Protein AF-A0A0D8XYG5-F1 (afdb_monomer)

Sequence (143 aa):
MKLLIEAASSPAPVTKSLVICVFLFLCGEIKSILLGIHNYVVVRDASTALSLIINSISKKSLRLASWSRVEWPSARVVNLVAVDAEALAAAAPFAHYVWAAVLESHHAFIRLSLARDSAYTKLDKSGGADTSCVQMMTVRHEI

InterPro domains:
  IPR036640 ABC transporter type 1, transmembrane domain superfamily [G3DSA:1.20.1560.10] (1-109)

pLDDT: mean 71.96, std 11.17, range [44.09, 90.75]

Structure (mmCIF, N/CA/C/O backbone):
data_AF-A0A0D8XYG5-F1
#
_entry.id   AF-A0A0D8XYG5-F1
#
loop_
_atom_site.group_PDB
_atom_site.id
_atom_site.type_symbol
_atom_site.label_atom_id
_atom_site.label_alt_id
_atom_site.label_comp_id
_atom_site.label_asym_id
_atom_site.label_entity_id
_atom_site.label_seq_id
_atom_site.pdbx_PDB_ins_code
_atom_site.Cartn_x
_atom_site.Cartn_y
_atom_site.Cartn_z
_atom_site.occupancy
_atom_site.B_iso_or_equiv
_atom_site.auth_seq_id
_atom_site.auth_comp_id
_atom_site.auth_asym_id
_atom_site.auth_atom_id
_atom_site.pdbx_PDB_model_num
ATOM 1 N N . MET A 1 1 ? 12.614 1.179 -20.221 1.00 54.88 1 MET A N 1
ATOM 2 C CA . MET A 1 1 ? 12.439 2.015 -21.431 1.00 54.88 1 MET A CA 1
ATOM 3 C C . MET A 1 1 ? 13.737 2.280 -22.191 1.00 54.88 1 MET A C 1
ATOM 5 O O . MET A 1 1 ? 13.739 2.046 -23.387 1.00 54.88 1 MET A O 1
ATOM 9 N N . LYS A 1 2 ? 14.852 2.672 -21.545 1.00 57.53 2 LYS A N 1
ATOM 10 C CA . LYS A 1 2 ? 16.144 2.878 -22.245 1.00 57.53 2 LYS A CA 1
ATOM 11 C C . LYS A 1 2 ? 16.631 1.659 -23.056 1.00 57.53 2 LYS A C 1
ATOM 13 O O . LYS A 1 2 ? 17.112 1.830 -24.163 1.00 57.53 2 LYS A O 1
ATOM 18 N N . LEU A 1 3 ? 16.401 0.441 -22.556 1.00 59.44 3 LEU A N 1
ATOM 19 C CA . LEU A 1 3 ? 16.758 -0.809 -23.251 1.00 59.44 3 LEU A CA 1
ATOM 20 C C . LEU A 1 3 ? 15.977 -1.059 -24.556 1.00 59.44 3 LEU A C 1
ATOM 22 O O . LEU A 1 3 ? 16.499 -1.714 -25.448 1.00 59.44 3 LEU A O 1
ATOM 26 N N . LEU A 1 4 ? 14.748 -0.541 -24.683 1.00 58.38 4 LEU A N 1
ATOM 27 C CA . LEU A 1 4 ? 13.951 -0.679 -25.911 1.00 58.38 4 LEU A CA 1
ATOM 28 C C . LEU A 1 4 ? 14.403 0.301 -26.998 1.00 58.38 4 LEU A C 1
ATOM 30 O O . LEU A 1 4 ? 14.379 -0.043 -28.173 1.00 58.38 4 LEU A O 1
ATOM 34 N N . ILE A 1 5 ? 14.842 1.499 -26.604 1.00 68.94 5 ILE A N 1
ATOM 35 C CA . ILE A 1 5 ? 15.346 2.525 -27.528 1.00 68.94 5 ILE A CA 1
ATOM 36 C C . ILE A 1 5 ? 16.685 2.075 -28.132 1.00 68.94 5 ILE A C 1
ATOM 38 O O . ILE A 1 5 ? 16.875 2.169 -29.340 1.00 68.94 5 ILE A O 1
ATOM 42 N N . GLU A 1 6 ? 17.569 1.496 -27.316 1.00 64.75 6 GLU A N 1
ATOM 43 C CA . GLU A 1 6 ? 18.847 0.933 -27.776 1.00 64.75 6 GLU A CA 1
ATOM 44 C C . GLU A 1 6 ? 18.639 -0.268 -28.721 1.00 64.75 6 GLU A C 1
ATOM 46 O O . GLU A 1 6 ? 19.303 -0.390 -29.749 1.00 64.75 6 GLU A O 1
ATOM 51 N N . ALA A 1 7 ? 17.669 -1.136 -28.406 1.00 57.81 7 ALA A N 1
ATOM 52 C CA . ALA A 1 7 ? 17.337 -2.305 -29.220 1.00 57.81 7 ALA A CA 1
ATOM 53 C C . ALA A 1 7 ? 16.643 -1.951 -30.548 1.00 57.81 7 ALA A C 1
ATOM 55 O O . ALA A 1 7 ? 16.775 -2.706 -31.506 1.00 57.81 7 ALA A O 1
ATOM 56 N N . ALA A 1 8 ? 15.925 -0.824 -30.618 1.00 61.72 8 ALA A N 1
ATOM 57 C CA . ALA A 1 8 ? 15.299 -0.326 -31.846 1.00 61.72 8 ALA A CA 1
ATOM 58 C C . ALA A 1 8 ? 16.279 0.428 -32.769 1.00 61.72 8 ALA A C 1
ATOM 60 O O . ALA A 1 8 ? 16.025 0.537 -33.964 1.00 61.72 8 ALA A O 1
ATOM 61 N N . SER A 1 9 ? 17.389 0.942 -32.224 1.00 61.34 9 SER A N 1
ATOM 62 C CA . SER A 1 9 ? 18.415 1.707 -32.955 1.00 61.34 9 SER A CA 1
ATOM 63 C C . SER A 1 9 ? 19.475 0.820 -33.637 1.00 61.34 9 SER A C 1
ATOM 65 O O . SER A 1 9 ? 20.181 1.256 -34.544 1.00 61.34 9 SER A O 1
ATOM 67 N N . SER A 1 10 ? 19.594 -0.446 -33.224 1.00 56.31 10 SER A N 1
ATOM 68 C CA . SER A 1 10 ? 20.546 -1.418 -33.778 1.00 56.31 10 SER A CA 1
ATOM 69 C C . SER A 1 10 ? 19.835 -2.396 -34.729 1.00 56.31 10 SER A C 1
ATOM 71 O O . SER A 1 10 ? 18.724 -2.818 -34.406 1.00 56.31 10 SER A O 1
ATOM 73 N N . PRO A 1 11 ? 20.440 -2.832 -35.857 1.00 58.69 11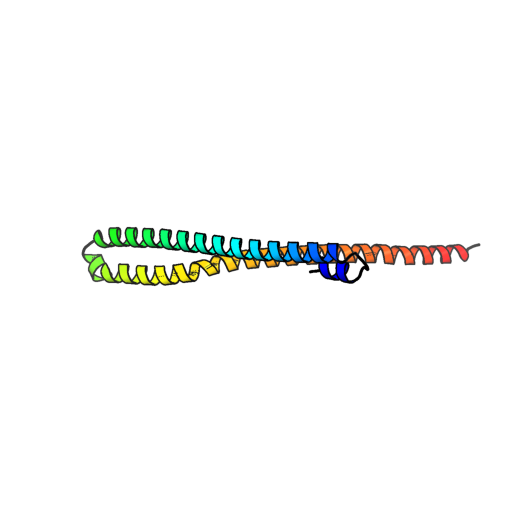 PRO A N 1
ATOM 74 C CA . PRO A 1 11 ? 19.900 -3.881 -36.730 1.00 58.69 11 PRO A CA 1
ATOM 75 C C . PRO A 1 11 ? 20.044 -5.265 -36.067 1.00 58.69 11 PRO A C 1
ATOM 77 O O . PRO A 1 11 ? 20.663 -6.187 -36.595 1.00 58.69 11 PRO A O 1
ATOM 80 N N . ALA A 1 12 ? 19.527 -5.403 -34.848 1.00 60.16 12 ALA A N 1
ATOM 81 C CA . ALA A 1 12 ? 19.496 -6.647 -34.107 1.00 60.16 12 ALA A CA 1
ATOM 82 C C . ALA A 1 12 ? 18.312 -7.505 -34.590 1.00 60.16 12 ALA A C 1
ATOM 84 O O . ALA A 1 12 ? 17.248 -6.970 -34.910 1.00 60.16 12 ALA A O 1
ATOM 85 N N . PRO A 1 13 ? 18.458 -8.842 -34.630 1.00 66.31 13 PRO A N 1
ATOM 86 C CA . PRO A 1 13 ? 17.402 -9.733 -35.096 1.00 66.31 13 PRO A CA 1
ATOM 87 C C . PRO A 1 13 ? 16.129 -9.534 -34.267 1.00 66.31 13 PRO A C 1
ATOM 89 O O . PRO A 1 13 ? 16.190 -9.484 -33.036 1.00 66.31 13 PRO A O 1
ATOM 92 N N . VAL A 1 14 ? 14.980 -9.455 -34.949 1.00 70.69 14 VAL A N 1
ATOM 93 C CA . VAL A 1 14 ? 13.630 -9.211 -34.392 1.00 70.69 14 VAL A CA 1
ATOM 94 C C . VAL A 1 14 ? 13.309 -10.047 -33.144 1.00 70.69 14 VAL A C 1
ATOM 96 O O . VAL A 1 14 ? 12.591 -9.594 -32.253 1.00 70.69 14 VAL A O 1
ATOM 99 N N . THR A 1 15 ? 13.927 -11.223 -33.018 1.00 73.94 15 THR A N 1
ATOM 100 C CA . THR A 1 15 ? 13.871 -12.113 -31.854 1.00 73.94 15 THR A CA 1
ATOM 101 C C . THR A 1 15 ? 14.312 -11.438 -30.551 1.00 73.94 15 THR A C 1
ATOM 103 O O . THR A 1 15 ? 13.690 -11.660 -29.518 1.00 73.94 15 THR A O 1
ATOM 106 N N . LYS A 1 16 ? 15.348 -10.586 -30.557 1.00 71.19 16 LYS A N 1
ATOM 107 C CA . LYS A 1 16 ? 15.830 -9.927 -29.328 1.00 71.19 16 LYS A CA 1
ATOM 108 C C . LYS A 1 16 ? 14.871 -8.848 -28.833 1.00 71.19 16 LYS A C 1
ATOM 110 O O . LYS A 1 16 ? 14.619 -8.774 -27.635 1.00 71.19 16 LYS A O 1
ATOM 115 N N . SER A 1 17 ? 14.301 -8.062 -29.744 1.00 71.62 17 SER A N 1
ATOM 116 C CA . SER A 1 17 ? 13.278 -7.064 -29.407 1.00 71.62 17 SER A CA 1
ATOM 117 C C . SER A 1 17 ? 12.007 -7.736 -28.871 1.00 71.62 17 SER A C 1
ATOM 119 O O . SER A 1 17 ? 11.484 -7.340 -27.830 1.00 71.62 17 SER A O 1
ATOM 121 N N . LEU A 1 18 ? 11.580 -8.837 -29.500 1.00 78.00 18 LEU A N 1
ATOM 122 C CA . LEU A 1 18 ? 10.419 -9.612 -29.062 1.00 78.00 18 LEU A CA 1
ATOM 123 C C . LEU A 1 18 ? 10.607 -10.195 -27.652 1.00 78.00 18 LEU A C 1
ATOM 125 O O . LEU A 1 18 ? 9.714 -10.068 -26.818 1.00 78.00 18 LEU A O 1
ATOM 129 N N . VAL A 1 19 ? 11.782 -10.755 -27.346 1.00 81.75 19 VAL A N 1
ATOM 130 C CA . VAL A 1 19 ? 12.100 -11.264 -25.999 1.00 81.75 19 VAL A CA 1
ATOM 131 C C . VAL A 1 19 ? 12.061 -10.147 -24.950 1.00 81.75 19 VAL A C 1
ATOM 133 O O . VAL A 1 19 ? 11.520 -10.347 -23.864 1.00 81.75 19 VAL A O 1
ATOM 136 N N . ILE A 1 20 ? 12.573 -8.954 -25.271 1.00 78.50 20 ILE A N 1
ATOM 137 C CA . ILE A 1 20 ? 12.540 -7.800 -24.359 1.00 78.50 20 ILE A CA 1
ATOM 138 C C . ILE A 1 20 ? 11.095 -7.334 -24.117 1.00 78.50 20 ILE A C 1
ATOM 140 O O . ILE A 1 20 ? 10.735 -7.052 -22.975 1.00 78.50 20 ILE A O 1
ATOM 144 N N . CYS A 1 21 ? 10.250 -7.289 -25.150 1.00 78.81 21 CYS A N 1
ATOM 145 C CA . CYS A 1 21 ? 8.834 -6.937 -25.010 1.00 78.81 21 CYS A CA 1
ATOM 146 C C . CYS A 1 21 ? 8.071 -7.937 -24.131 1.00 78.81 21 CYS A C 1
ATOM 148 O O . CYS A 1 21 ? 7.364 -7.522 -23.214 1.00 78.81 21 CYS A O 1
ATOM 150 N N . VAL A 1 22 ? 8.259 -9.241 -24.357 1.00 85.31 22 VAL A N 1
ATOM 151 C CA . VAL A 1 22 ? 7.634 -10.299 -23.542 1.00 85.31 22 VAL A CA 1
ATOM 152 C C . VAL A 1 22 ? 8.095 -10.211 -22.086 1.00 85.31 22 VAL A C 1
ATOM 154 O O . VAL A 1 22 ? 7.280 -10.305 -21.170 1.00 85.31 22 VAL A O 1
ATOM 157 N N . PHE A 1 23 ? 9.384 -9.957 -21.855 1.00 84.12 23 PHE A N 1
ATOM 158 C CA . PHE A 1 23 ? 9.926 -9.781 -20.510 1.00 84.12 23 PHE A CA 1
ATOM 159 C C . PHE A 1 23 ? 9.341 -8.554 -19.795 1.00 84.12 23 PHE A C 1
ATOM 161 O O . PHE A 1 23 ? 8.994 -8.626 -18.617 1.00 84.12 23 PHE A O 1
ATOM 168 N N . LEU A 1 24 ? 9.195 -7.426 -20.495 1.00 78.88 24 LEU A N 1
ATOM 169 C CA . LEU A 1 24 ? 8.601 -6.211 -19.932 1.00 7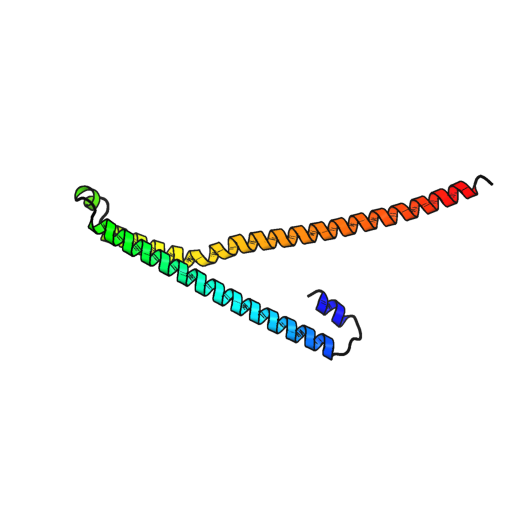8.88 24 LEU A CA 1
ATOM 170 C C . LEU A 1 24 ? 7.113 -6.378 -19.627 1.00 78.88 24 LEU A C 1
ATOM 172 O O . LEU A 1 24 ? 6.655 -5.879 -18.602 1.00 78.88 24 LEU A O 1
ATOM 176 N N . PHE A 1 25 ? 6.387 -7.097 -20.481 1.00 84.31 25 PHE A N 1
ATOM 177 C CA . PHE A 1 25 ? 4.988 -7.433 -20.251 1.00 84.31 25 PHE A CA 1
ATOM 178 C C . PHE A 1 25 ? 4.831 -8.290 -18.989 1.00 84.31 25 PHE A C 1
ATOM 180 O O . PHE A 1 25 ? 4.136 -7.890 -18.062 1.00 84.31 25 PHE A O 1
ATOM 187 N N . LEU A 1 26 ? 5.581 -9.393 -18.887 1.00 83.88 26 LEU A N 1
ATOM 188 C CA . LEU A 1 26 ? 5.584 -10.254 -17.698 1.00 83.88 26 LEU A CA 1
ATOM 189 C C . LEU A 1 26 ? 5.957 -9.487 -16.424 1.00 83.88 26 LEU A C 1
ATOM 191 O O . LEU A 1 26 ? 5.314 -9.644 -15.390 1.00 83.88 26 LEU A O 1
ATOM 195 N N . CYS A 1 27 ? 6.971 -8.626 -16.494 1.00 79.50 27 CYS A N 1
ATOM 196 C CA . CYS A 1 27 ? 7.379 -7.787 -15.369 1.00 79.50 27 CYS A CA 1
ATOM 197 C C . CYS A 1 27 ? 6.266 -6.808 -14.944 1.00 79.50 27 CYS A C 1
ATOM 199 O O . CYS A 1 27 ? 6.046 -6.598 -13.749 1.00 79.50 27 CYS A O 1
ATOM 201 N N . GLY A 1 28 ? 5.531 -6.243 -15.909 1.00 74.12 28 GLY A N 1
ATOM 202 C CA . GLY A 1 28 ? 4.372 -5.385 -15.661 1.00 74.12 28 GLY A CA 1
ATOM 203 C C . GLY A 1 28 ? 3.229 -6.121 -14.961 1.00 74.12 28 GLY A C 1
ATOM 204 O O . GLY A 1 28 ? 2.726 -5.640 -13.945 1.00 74.12 28 GLY A O 1
ATOM 205 N N . GLU A 1 29 ? 2.885 -7.314 -15.446 1.00 81.12 29 GLU A N 1
ATOM 206 C CA . GLU A 1 29 ? 1.843 -8.162 -14.856 1.00 81.12 29 GLU A CA 1
ATOM 207 C C . GLU A 1 29 ? 2.202 -8.591 -13.426 1.00 81.12 29 GLU A C 1
ATOM 209 O O . GLU A 1 29 ? 1.403 -8.424 -12.504 1.00 81.12 29 GLU A O 1
ATOM 214 N N . ILE A 1 30 ? 3.440 -9.050 -13.196 1.00 78.44 30 ILE A N 1
ATOM 215 C CA . ILE A 1 30 ? 3.921 -9.437 -11.858 1.00 78.44 30 ILE A CA 1
ATOM 216 C C . ILE A 1 30 ? 3.843 -8.254 -10.891 1.00 78.44 30 ILE A C 1
ATOM 218 O O . ILE A 1 30 ? 3.386 -8.409 -9.759 1.00 78.44 30 ILE A O 1
ATOM 222 N N . LYS A 1 31 ? 4.247 -7.055 -11.330 1.00 72.88 31 LYS A N 1
ATOM 223 C CA . LYS A 1 31 ? 4.143 -5.838 -10.517 1.00 72.88 31 LYS A CA 1
ATOM 224 C C . LYS A 1 31 ? 2.685 -5.511 -10.177 1.00 72.88 31 LYS A C 1
ATOM 226 O O . LYS A 1 31 ? 2.415 -5.126 -9.040 1.00 72.88 31 LYS A O 1
ATOM 231 N N . SER A 1 32 ? 1.772 -5.639 -11.140 1.00 76.62 32 SER A N 1
ATOM 232 C CA . SER A 1 32 ? 0.339 -5.382 -10.947 1.00 76.62 32 SER A CA 1
ATOM 233 C C . SER A 1 32 ? -0.265 -6.340 -9.917 1.00 76.62 32 SER A C 1
ATOM 235 O O . SER A 1 32 ? -0.875 -5.907 -8.938 1.00 76.62 32 SER A O 1
ATOM 237 N N . ILE A 1 33 ? 0.003 -7.639 -10.071 1.00 77.56 33 ILE A N 1
ATOM 238 C CA . ILE A 1 33 ? -0.480 -8.687 -9.166 1.00 77.56 33 ILE A CA 1
ATOM 239 C C . ILE A 1 33 ? 0.091 -8.496 -7.759 1.00 77.56 33 ILE A C 1
ATOM 241 O O . ILE A 1 33 ? -0.652 -8.545 -6.782 1.00 77.56 33 ILE A O 1
ATOM 245 N N . LEU A 1 34 ? 1.396 -8.234 -7.640 1.00 77.50 34 LEU A N 1
ATOM 246 C CA . LEU A 1 34 ? 2.047 -8.051 -6.344 1.00 77.50 34 LEU A CA 1
ATOM 247 C C . LEU A 1 34 ? 1.493 -6.830 -5.597 1.00 77.50 34 LEU A C 1
ATOM 249 O O . LEU A 1 34 ? 1.249 -6.904 -4.394 1.00 77.50 34 LEU A O 1
ATOM 253 N N . LEU A 1 35 ? 1.241 -5.728 -6.311 1.00 76.25 35 LEU A N 1
ATOM 254 C CA . LEU A 1 35 ? 0.617 -4.538 -5.736 1.00 76.25 35 LEU A CA 1
ATOM 255 C C . LEU A 1 35 ? -0.829 -4.815 -5.298 1.00 76.25 35 LEU A C 1
ATOM 257 O O . LEU A 1 35 ? -1.241 -4.364 -4.230 1.00 76.25 35 LEU A O 1
ATOM 261 N N . GLY A 1 36 ? -1.574 -5.593 -6.087 1.00 76.12 36 GLY A N 1
ATOM 262 C CA . GLY A 1 36 ? -2.924 -6.036 -5.745 1.00 76.12 36 GLY A CA 1
ATOM 263 C C . GLY A 1 36 ? -2.959 -6.890 -4.476 1.00 76.12 36 GLY A C 1
ATOM 264 O O . GLY A 1 36 ? -3.744 -6.607 -3.573 1.00 76.12 36 GLY A O 1
ATOM 265 N N . ILE A 1 37 ? -2.072 -7.885 -4.367 1.00 80.00 37 ILE A N 1
ATOM 266 C CA . ILE A 1 37 ? -1.954 -8.748 -3.180 1.00 80.00 37 ILE A CA 1
ATOM 267 C C . ILE A 1 37 ? -1.560 -7.924 -1.955 1.00 80.00 37 ILE A C 1
ATOM 269 O O . ILE A 1 37 ? -2.164 -8.077 -0.896 1.00 80.00 37 ILE A O 1
ATOM 273 N N . HIS A 1 38 ? -0.578 -7.032 -2.091 1.00 75.12 38 HIS A N 1
ATOM 274 C CA . HIS A 1 38 ? -0.133 -6.183 -0.989 1.00 75.12 38 HIS A CA 1
ATOM 275 C C . HIS A 1 38 ? -1.263 -5.287 -0.473 1.00 75.12 38 HIS A C 1
ATOM 277 O O . HIS A 1 38 ? -1.520 -5.250 0.728 1.00 75.12 38 HIS A O 1
ATOM 283 N N . ASN A 1 39 ? -1.996 -4.629 -1.375 1.00 73.12 39 ASN A N 1
ATOM 284 C CA . ASN A 1 39 ? -3.141 -3.803 -0.998 1.00 73.12 39 ASN A CA 1
ATOM 285 C C . ASN A 1 39 ? -4.247 -4.642 -0.336 1.00 73.12 39 ASN A C 1
ATOM 287 O O . ASN A 1 39 ? -4.802 -4.247 0.685 1.00 73.12 39 ASN A O 1
ATOM 291 N N . TYR A 1 40 ? -4.521 -5.836 -0.867 1.00 76.94 40 TYR A N 1
ATOM 292 C CA . TYR A 1 40 ? -5.506 -6.751 -0.295 1.00 76.94 40 TYR A CA 1
ATOM 293 C C . TYR A 1 40 ? -5.145 -7.184 1.133 1.00 76.94 40 TYR A C 1
ATOM 295 O O . TYR A 1 40 ? -5.987 -7.130 2.029 1.00 76.94 40 TYR A O 1
ATOM 303 N N . VAL A 1 41 ? -3.889 -7.573 1.371 1.00 79.62 41 VAL A N 1
ATOM 304 C CA . VAL A 1 41 ? -3.415 -7.990 2.699 1.00 79.62 41 VAL A CA 1
ATOM 305 C C . VAL A 1 41 ? -3.439 -6.820 3.681 1.00 79.62 41 VAL A C 1
ATOM 307 O O . VAL A 1 41 ? -3.945 -6.980 4.786 1.00 79.62 41 VAL A O 1
ATOM 310 N N . VAL A 1 42 ? -2.982 -5.634 3.275 1.00 77.88 42 VAL A N 1
ATOM 311 C CA . VAL A 1 42 ? -2.997 -4.433 4.127 1.00 77.88 42 VAL A CA 1
ATOM 312 C C . VAL A 1 42 ? -4.420 -4.045 4.527 1.00 77.88 42 VAL A C 1
ATOM 314 O O . VAL A 1 42 ? -4.675 -3.787 5.701 1.00 77.88 42 VAL A O 1
ATOM 317 N N . VAL A 1 43 ? -5.365 -4.044 3.584 1.00 76.00 43 VAL A N 1
ATOM 318 C CA . VAL A 1 43 ? -6.776 -3.733 3.868 1.00 76.00 43 VAL A CA 1
ATOM 319 C C . VAL A 1 43 ? -7.396 -4.788 4.790 1.00 76.00 43 VAL A C 1
ATOM 321 O O . VAL A 1 43 ? -8.128 -4.453 5.726 1.00 76.00 43 VAL A O 1
ATOM 324 N N . ARG A 1 44 ? -7.081 -6.070 4.580 1.00 78.00 44 ARG A N 1
ATOM 325 C CA . ARG A 1 44 ? -7.540 -7.166 5.444 1.00 78.00 44 ARG A CA 1
ATOM 326 C C . ARG A 1 44 ? -6.986 -7.045 6.867 1.00 78.00 44 ARG A C 1
ATOM 328 O O . ARG A 1 44 ? -7.722 -7.214 7.838 1.00 78.00 44 ARG A O 1
ATOM 335 N N . ASP A 1 45 ? -5.703 -6.745 7.008 1.00 79.88 45 ASP A N 1
ATOM 336 C CA . ASP A 1 45 ? -5.063 -6.637 8.316 1.00 79.88 45 ASP A CA 1
ATOM 337 C C . ASP A 1 45 ? -5.559 -5.382 9.059 1.00 79.88 45 ASP A C 1
ATOM 339 O O . ASP A 1 45 ? -5.880 -5.455 10.248 1.00 79.88 45 ASP A O 1
ATOM 343 N N . ALA A 1 46 ? -5.751 -4.264 8.348 1.00 75.25 46 ALA A N 1
ATOM 344 C CA . ALA A 1 46 ? -6.349 -3.043 8.887 1.00 75.25 46 ALA A CA 1
ATOM 345 C C . ALA A 1 46 ? -7.798 -3.259 9.358 1.00 75.25 46 ALA A C 1
ATOM 347 O O . ALA A 1 46 ? -8.144 -2.894 10.482 1.00 75.25 46 ALA A O 1
ATOM 348 N N . SER A 1 47 ? -8.640 -3.902 8.544 1.00 76.00 47 SER A N 1
ATOM 349 C CA . SER A 1 47 ? -10.036 -4.207 8.907 1.00 76.00 47 SER A CA 1
ATOM 350 C C . SER A 1 47 ? -10.142 -5.179 10.088 1.00 76.00 47 SER A C 1
ATOM 352 O O . SER A 1 47 ? -11.002 -5.013 10.959 1.00 76.00 47 SER A O 1
ATOM 354 N N . THR A 1 48 ? -9.228 -6.147 10.183 1.00 82.06 48 THR A N 1
ATOM 355 C CA . THR A 1 48 ? -9.150 -7.063 11.331 1.00 82.06 48 THR A CA 1
ATOM 356 C C . THR A 1 48 ? -8.744 -6.319 12.605 1.00 82.06 48 THR A C 1
ATOM 358 O O . THR A 1 48 ? -9.398 -6.469 13.639 1.00 82.06 48 THR A O 1
ATOM 361 N N . ALA A 1 49 ? -7.715 -5.468 12.543 1.00 78.31 49 ALA A N 1
ATOM 362 C CA . ALA A 1 49 ? -7.276 -4.658 13.679 1.00 78.31 49 ALA A CA 1
ATOM 363 C C . ALA A 1 49 ? -8.381 -3.704 14.169 1.00 78.31 49 ALA A C 1
ATOM 365 O O . ALA A 1 49 ? -8.647 -3.621 15.369 1.00 78.31 49 ALA A O 1
ATOM 366 N N . LEU A 1 50 ? -9.086 -3.050 13.244 1.00 78.12 50 LEU A N 1
ATOM 367 C CA . LEU A 1 50 ? -10.238 -2.197 13.539 1.00 78.12 50 LEU A CA 1
ATOM 368 C C . LEU A 1 50 ? -11.370 -2.958 14.230 1.00 78.12 50 LEU A C 1
ATOM 370 O O . LEU A 1 50 ? -11.890 -2.507 15.250 1.00 78.12 50 LEU A O 1
ATOM 374 N N . SER A 1 51 ? -11.700 -4.151 13.736 1.00 79.81 51 SER A N 1
ATOM 375 C CA . SER A 1 51 ? -12.721 -5.017 14.339 1.00 79.81 51 SER A CA 1
ATOM 376 C C . SER A 1 51 ? -12.369 -5.410 15.779 1.00 79.81 51 SER A C 1
ATOM 378 O O . SER A 1 51 ? -13.235 -5.433 16.659 1.00 79.81 51 SER A O 1
ATOM 380 N N . LEU A 1 52 ? -11.086 -5.668 16.058 1.00 85.00 52 LEU A N 1
ATOM 381 C CA . LEU A 1 52 ? -10.603 -5.947 17.414 1.00 85.00 52 LEU A CA 1
ATOM 382 C C . LEU A 1 52 ? -10.717 -4.724 18.334 1.00 85.00 52 LEU A C 1
ATOM 384 O O . LEU A 1 52 ? -11.130 -4.868 19.489 1.00 85.00 52 LEU A O 1
ATOM 388 N N . ILE A 1 53 ? -10.402 -3.528 17.828 1.00 82.62 53 ILE A N 1
ATOM 389 C CA . ILE A 1 53 ? -10.547 -2.266 18.564 1.00 82.62 53 ILE A CA 1
ATOM 390 C C . ILE A 1 53 ? -12.024 -2.007 18.894 1.00 82.62 53 ILE A C 1
ATOM 392 O O . ILE A 1 53 ? -12.341 -1.770 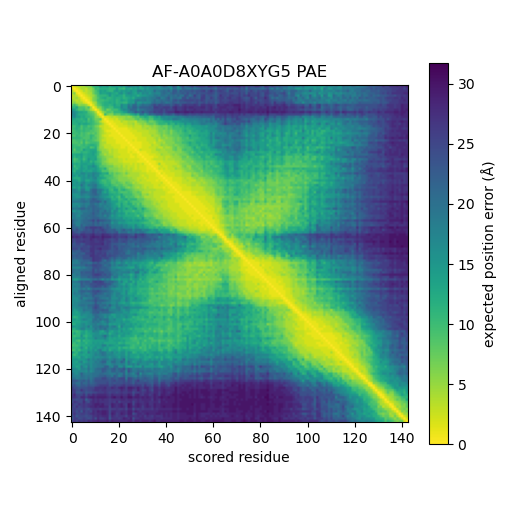20.060 1.00 82.62 53 ILE A O 1
ATOM 396 N N . ILE A 1 54 ? -12.937 -2.155 17.924 1.00 80.75 54 ILE A N 1
ATOM 397 C CA . ILE A 1 54 ? -14.392 -2.026 18.131 1.00 80.75 54 ILE A CA 1
ATOM 398 C C . ILE A 1 54 ? -14.875 -2.977 19.229 1.00 80.75 54 ILE A C 1
ATOM 400 O O . ILE A 1 54 ? -15.575 -2.562 20.157 1.00 80.75 54 ILE A O 1
ATOM 404 N N . ASN A 1 55 ? -14.488 -4.253 19.158 1.00 82.50 55 ASN A N 1
ATOM 405 C CA . ASN A 1 55 ? -14.891 -5.264 20.136 1.00 82.50 55 ASN A CA 1
ATOM 406 C C . ASN A 1 55 ? -14.348 -4.948 21.542 1.00 82.50 55 ASN A C 1
ATOM 408 O O . ASN A 1 55 ? -15.056 -5.080 22.542 1.00 82.50 55 ASN A O 1
ATOM 412 N N . SER A 1 56 ? -13.099 -4.486 21.629 1.00 84.56 56 SER A N 1
ATOM 413 C CA . SER A 1 56 ? -12.470 -4.074 22.888 1.00 84.56 56 SER A CA 1
ATOM 414 C C . SER A 1 56 ? -13.167 -2.859 23.511 1.00 84.56 56 SER A C 1
ATOM 416 O O . SER A 1 56 ? -13.492 -2.872 24.703 1.00 84.56 56 SER A O 1
ATOM 418 N N . ILE A 1 57 ? -13.467 -1.835 22.704 1.00 80.94 57 ILE A N 1
ATOM 419 C CA . ILE A 1 57 ? -14.166 -0.625 23.150 1.00 80.94 57 ILE A CA 1
ATOM 420 C C . ILE A 1 57 ? -15.593 -0.960 23.581 1.00 80.94 57 ILE A C 1
ATOM 422 O O . ILE A 1 57 ? -15.998 -0.537 24.659 1.00 80.94 57 ILE A O 1
ATOM 426 N N . SER A 1 58 ? -16.316 -1.786 22.823 1.00 75.31 58 SER A N 1
ATOM 427 C CA . SER A 1 58 ? -17.679 -2.222 23.167 1.00 75.31 58 SER A CA 1
ATOM 428 C C . SER A 1 58 ? -17.721 -2.969 24.507 1.00 75.31 58 SER A C 1
ATOM 430 O O . SER A 1 58 ? -18.572 -2.719 25.361 1.00 75.31 58 SER A O 1
ATOM 432 N N . LYS A 1 59 ? -16.749 -3.857 24.756 1.00 81.06 59 LYS A N 1
ATOM 433 C CA . LYS A 1 59 ? -16.626 -4.559 26.045 1.00 81.06 59 LYS A CA 1
ATOM 434 C C . LYS A 1 59 ? -16.299 -3.607 27.198 1.00 81.06 59 LYS A C 1
ATOM 436 O O . LYS A 1 59 ? -16.800 -3.792 28.309 1.00 81.06 59 LYS A O 1
ATOM 441 N N . LYS A 1 60 ? -15.467 -2.587 26.959 1.00 80.81 60 LYS A N 1
ATOM 442 C CA . LYS A 1 60 ? -15.146 -1.550 27.954 1.00 80.81 60 LYS A CA 1
ATOM 443 C C . LYS A 1 60 ? -16.327 -0.610 28.210 1.00 80.81 60 LYS A C 1
ATOM 445 O O . LYS A 1 60 ? -16.580 -0.293 29.369 1.00 80.81 60 LYS A O 1
ATOM 450 N N . SER A 1 61 ? -17.079 -0.224 27.180 1.00 72.56 61 SER A N 1
ATOM 451 C CA . SER A 1 61 ? -18.233 0.681 27.269 1.00 72.56 61 SER A CA 1
ATOM 452 C C . SER A 1 61 ? -19.381 0.089 28.089 1.00 72.56 61 SER A C 1
ATOM 454 O O . SER A 1 61 ? -20.065 0.810 28.816 1.00 72.56 61 SER A O 1
ATOM 456 N N . LEU A 1 62 ? -19.545 -1.236 28.056 1.00 69.19 62 LEU A N 1
ATOM 457 C CA . LEU A 1 62 ? -20.474 -1.966 28.921 1.00 69.19 62 LEU A CA 1
ATOM 458 C C . LEU A 1 62 ? -20.090 -1.895 30.409 1.00 69.19 62 LEU A C 1
ATOM 460 O O . LEU A 1 62 ? -20.980 -1.804 31.257 1.00 69.19 62 LEU A O 1
ATOM 464 N N . ARG A 1 63 ? -18.788 -1.868 30.726 1.00 75.06 63 ARG A N 1
ATOM 465 C CA . ARG A 1 63 ? -18.238 -1.859 32.098 1.00 75.06 63 ARG A CA 1
ATOM 466 C C . ARG A 1 63 ? -18.068 -0.462 32.715 1.00 75.06 63 ARG A C 1
ATOM 468 O O . ARG A 1 63 ? -17.605 -0.367 33.848 1.00 75.06 63 ARG A O 1
ATOM 475 N N . LEU A 1 64 ? -18.417 0.610 32.005 1.00 68.75 64 LEU A N 1
ATOM 476 C CA . LEU A 1 64 ? -18.247 1.985 32.488 1.00 68.75 64 LEU A CA 1
ATOM 477 C C . LEU A 1 64 ? -19.267 2.368 33.577 1.00 68.75 64 LEU A C 1
ATOM 479 O O . LEU A 1 64 ? -20.436 1.969 33.537 1.00 68.75 64 LEU A O 1
ATOM 483 N N . ALA A 1 65 ? -18.799 3.146 34.558 1.00 58.75 65 ALA A N 1
ATOM 484 C CA . ALA A 1 65 ? -19.571 3.594 35.715 1.00 58.75 65 ALA A CA 1
ATOM 485 C C . ALA A 1 65 ? -20.785 4.452 35.310 1.00 58.75 65 ALA A C 1
ATOM 487 O O . ALA A 1 65 ? -20.731 5.197 34.331 1.00 58.75 65 ALA A O 1
ATOM 488 N N . SER A 1 66 ? -21.868 4.361 36.093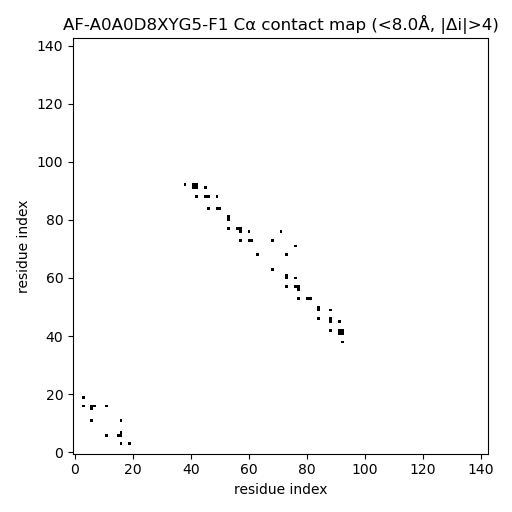 1.00 64.69 66 SER A N 1
ATOM 489 C CA . SER A 1 66 ? -23.164 5.033 35.868 1.00 64.69 66 SER A CA 1
ATOM 490 C C . SER A 1 66 ? -23.034 6.513 35.469 1.00 64.69 66 SER A C 1
ATOM 492 O O . SER A 1 66 ? -23.677 6.954 34.521 1.00 64.69 66 SER A O 1
ATOM 494 N N . TRP A 1 67 ? -22.122 7.248 36.112 1.00 65.38 67 TRP A N 1
ATOM 495 C CA . TRP A 1 67 ? -21.929 8.684 35.893 1.00 65.38 67 TRP A CA 1
ATOM 496 C C . TRP A 1 67 ? -21.352 9.026 34.507 1.00 65.38 67 TRP A C 1
ATOM 498 O O . TRP A 1 67 ? -21.826 9.940 33.845 1.00 65.38 67 TRP A O 1
ATOM 508 N N . SER A 1 68 ? -20.411 8.223 33.998 1.00 62.88 68 SER A N 1
ATOM 509 C CA . SER A 1 68 ? -19.841 8.397 32.650 1.00 62.88 68 SER A CA 1
ATOM 510 C C . SER A 1 68 ? -20.823 8.014 31.532 1.00 62.88 68 SER A C 1
ATOM 512 O O . SER A 1 68 ? -20.710 8.509 30.410 1.00 62.88 68 SER A O 1
ATOM 514 N N . ARG A 1 69 ? -21.799 7.148 31.826 1.00 66.31 69 ARG A N 1
ATOM 515 C CA . ARG A 1 69 ? -22.802 6.672 30.861 1.00 66.31 69 ARG A CA 1
ATOM 516 C C . ARG A 1 69 ? -23.821 7.753 30.483 1.00 66.31 69 ARG A C 1
ATOM 518 O O . ARG A 1 69 ? -24.431 7.651 29.421 1.00 66.31 69 ARG A O 1
ATOM 525 N N . VAL A 1 70 ? -23.989 8.763 31.341 1.00 70.25 70 VAL A N 1
ATOM 526 C CA . VAL A 1 70 ? -24.854 9.929 31.100 1.00 70.25 70 VAL A CA 1
ATOM 527 C C . VAL A 1 70 ? -24.248 10.842 30.031 1.00 70.25 70 VAL A C 1
ATOM 529 O O . VAL A 1 70 ? -24.970 11.343 29.175 1.00 70.25 70 VAL A O 1
ATOM 532 N N . GLU A 1 71 ? -22.923 11.004 30.035 1.00 73.88 71 GLU A N 1
ATOM 533 C CA . GLU A 1 71 ? -22.206 11.849 29.074 1.00 73.88 71 GLU A CA 1
ATOM 534 C C . GLU A 1 71 ? -21.894 11.107 27.760 1.00 73.88 71 GLU A C 1
ATOM 536 O O . GLU A 1 71 ? -22.049 11.666 26.671 1.00 73.88 71 GLU A O 1
ATOM 541 N N . TRP A 1 72 ? -21.552 9.813 27.842 1.00 70.50 72 TRP A N 1
ATOM 542 C CA . TRP A 1 72 ? -21.230 8.968 26.686 1.00 70.50 72 TRP A CA 1
ATOM 543 C C . TRP A 1 72 ? -22.035 7.658 26.682 1.00 70.50 72 TRP A C 1
ATOM 545 O O . TRP A 1 72 ? -21.604 6.644 27.245 1.00 70.50 72 TRP A O 1
ATOM 555 N N . PRO A 1 73 ? -23.200 7.629 26.007 1.00 77.50 73 PRO A N 1
ATOM 556 C CA . PRO A 1 73 ? -23.971 6.404 25.831 1.00 77.50 73 PRO A CA 1
ATOM 557 C C . PRO A 1 73 ? -23.167 5.357 25.048 1.00 77.50 73 PRO A C 1
ATOM 559 O O . PRO A 1 73 ? -22.620 5.660 23.988 1.00 77.50 73 PRO A O 1
ATOM 562 N N . SER A 1 74 ? -23.160 4.100 25.512 1.00 73.44 74 SER A N 1
ATOM 563 C CA . SER A 1 74 ? -22.465 2.982 24.838 1.00 73.44 74 SER A CA 1
ATOM 564 C C . SER A 1 74 ? -22.800 2.886 23.345 1.00 73.44 74 SER A C 1
ATOM 566 O O . SER A 1 74 ? -21.906 2.708 22.527 1.00 73.44 74 SER A O 1
ATOM 568 N N . ALA A 1 75 ? -24.073 3.069 22.977 1.00 77.69 75 ALA A N 1
ATOM 569 C CA . ALA A 1 75 ? -24.514 3.025 21.583 1.00 77.69 75 ALA A CA 1
ATOM 570 C C . ALA A 1 75 ? -23.898 4.145 20.724 1.00 77.69 75 ALA A C 1
ATOM 572 O O . ALA A 1 75 ? -23.539 3.910 19.575 1.00 77.69 75 ALA A O 1
ATOM 573 N N . ARG A 1 76 ? -23.718 5.348 21.291 1.00 81.75 76 ARG A N 1
ATOM 574 C CA . ARG A 1 76 ? -23.068 6.472 20.603 1.00 81.75 76 ARG A CA 1
ATOM 575 C C . ARG A 1 76 ? -21.590 6.180 20.361 1.00 81.75 76 ARG A C 1
ATOM 577 O O . ARG A 1 76 ? -21.117 6.417 19.259 1.00 81.75 76 ARG A O 1
ATOM 584 N N . VAL A 1 77 ? -20.887 5.643 21.360 1.00 82.12 77 VAL A N 1
ATOM 585 C CA . VAL A 1 77 ? -19.464 5.281 21.243 1.00 82.12 77 VAL A CA 1
ATOM 586 C C . VAL A 1 77 ? -19.273 4.203 20.180 1.00 82.12 77 VAL A C 1
ATOM 588 O O . VAL A 1 77 ? -18.434 4.359 19.305 1.00 82.12 77 VAL A O 1
ATOM 591 N N . VAL A 1 78 ? -20.083 3.143 20.206 1.00 79.38 78 VAL A N 1
ATOM 592 C CA . VAL A 1 78 ? -20.001 2.069 19.204 1.00 79.38 78 VAL A CA 1
ATOM 593 C C . VAL A 1 78 ? -20.284 2.592 17.795 1.00 79.38 78 VAL A C 1
ATOM 595 O O . VAL A 1 78 ? -19.554 2.240 16.875 1.00 79.38 78 VAL A O 1
ATOM 598 N N . ASN A 1 79 ? -21.279 3.469 17.624 1.00 85.06 79 ASN A N 1
ATOM 599 C CA . ASN A 1 79 ? -21.563 4.089 16.328 1.00 85.06 79 ASN A CA 1
ATOM 600 C C . ASN A 1 79 ? -20.389 4.941 15.823 1.00 85.06 79 ASN A C 1
ATOM 602 O O . ASN A 1 79 ? -20.037 4.875 14.651 1.00 85.06 79 ASN A O 1
ATOM 606 N N . LEU A 1 80 ? -19.766 5.715 16.714 1.00 82.31 80 LEU A N 1
ATOM 607 C CA . LEU A 1 80 ? -18.634 6.574 16.366 1.00 82.31 80 LEU A CA 1
ATOM 608 C C . LEU A 1 80 ? -17.418 5.739 15.946 1.00 82.31 80 LEU A C 1
ATOM 610 O O . LEU A 1 80 ? -16.826 6.005 14.911 1.00 82.31 80 LEU A O 1
ATOM 614 N N . VAL A 1 81 ? -17.121 4.660 16.677 1.00 80.25 81 VAL A N 1
ATOM 615 C CA . VAL A 1 81 ? -16.026 3.742 16.323 1.00 80.25 81 VAL A CA 1
ATOM 616 C C . VAL A 1 81 ? -16.336 2.963 15.040 1.00 80.25 81 VAL A C 1
ATOM 618 O O . VAL A 1 81 ? -15.419 2.671 14.282 1.00 80.25 81 VAL A O 1
ATOM 621 N N . ALA A 1 82 ? -17.600 2.629 14.765 1.00 80.75 82 ALA A N 1
ATOM 622 C CA . ALA A 1 82 ? -17.983 1.976 13.512 1.00 80.75 82 ALA A CA 1
ATOM 623 C C . ALA A 1 82 ? -17.733 2.886 12.297 1.00 80.75 82 ALA A C 1
ATOM 625 O O . ALA A 1 82 ? -17.112 2.449 11.330 1.00 80.75 82 ALA A O 1
ATOM 626 N N . VAL A 1 83 ? -18.144 4.156 12.380 1.00 84.81 83 VAL A N 1
ATOM 627 C CA . VAL A 1 83 ? -17.884 5.165 11.338 1.00 84.81 83 VAL A CA 1
ATOM 628 C C . VAL A 1 83 ? -16.385 5.450 11.202 1.00 84.81 83 VAL A C 1
ATOM 630 O O . VAL A 1 83 ? -15.868 5.489 10.087 1.00 84.81 83 VAL A O 1
ATOM 633 N N . ASP A 1 84 ? -15.662 5.580 12.317 1.00 83.31 84 ASP A N 1
ATOM 634 C CA . ASP A 1 84 ? -14.210 5.788 12.302 1.00 83.31 84 ASP A CA 1
ATOM 635 C C . ASP A 1 84 ? -13.467 4.583 11.719 1.00 83.31 84 ASP A C 1
ATOM 637 O O . ASP A 1 84 ? -12.473 4.748 11.016 1.00 83.31 84 ASP A O 1
ATOM 641 N N . ALA A 1 85 ? -13.938 3.361 11.971 1.00 78.31 85 ALA A N 1
ATOM 642 C CA . ALA A 1 85 ? -13.360 2.161 11.386 1.00 78.31 85 ALA A CA 1
ATOM 643 C C . ALA A 1 85 ? -13.574 2.109 9.872 1.00 78.31 85 ALA A C 1
ATOM 645 O O . ALA A 1 85 ? -12.652 1.765 9.138 1.00 78.31 85 ALA A O 1
ATOM 646 N N . GLU A 1 86 ? -14.755 2.484 9.389 1.00 79.75 86 GLU A N 1
ATOM 647 C CA . GLU A 1 86 ? -15.021 2.576 7.955 1.00 79.75 86 GLU A CA 1
ATOM 648 C C . GLU A 1 86 ? -14.119 3.628 7.290 1.00 79.75 86 GLU A C 1
ATOM 650 O O . GLU A 1 86 ? -13.447 3.343 6.295 1.00 79.75 86 GLU A O 1
ATOM 655 N N . ALA A 1 87 ? -14.004 4.809 7.903 1.00 80.12 87 ALA A N 1
ATOM 656 C CA . ALA A 1 87 ? -13.124 5.873 7.433 1.00 80.12 87 ALA A CA 1
ATOM 657 C C . ALA A 1 87 ? -11.639 5.467 7.468 1.00 80.12 87 ALA A C 1
ATOM 659 O O . ALA A 1 87 ? -10.898 5.747 6.525 1.00 80.12 87 ALA A O 1
ATOM 660 N N . LEU A 1 88 ? -11.187 4.770 8.515 1.00 72.25 88 LEU A N 1
ATOM 661 C CA . LEU A 1 88 ? -9.798 4.326 8.645 1.00 72.25 88 LEU A CA 1
ATOM 662 C C . LEU A 1 88 ? -9.469 3.172 7.689 1.00 72.25 88 LEU A C 1
ATOM 664 O O . LEU A 1 88 ? -8.368 3.130 7.144 1.00 72.25 88 LEU A O 1
ATOM 668 N N . ALA A 1 89 ? -10.413 2.264 7.432 1.00 73.06 89 ALA A N 1
ATOM 669 C CA . ALA A 1 89 ? -10.261 1.224 6.418 1.00 73.06 89 ALA A CA 1
ATOM 670 C C . ALA A 1 89 ? -10.145 1.832 5.012 1.00 73.06 89 ALA A C 1
ATOM 672 O O . ALA A 1 89 ? -9.304 1.394 4.226 1.00 73.06 89 ALA A O 1
ATOM 673 N N . ALA A 1 90 ? -10.916 2.886 4.722 1.00 74.38 90 ALA A N 1
ATOM 674 C CA . ALA A 1 90 ? -10.776 3.670 3.497 1.00 74.38 90 ALA A CA 1
ATOM 675 C C . ALA A 1 90 ? -9.464 4.477 3.454 1.00 74.38 90 ALA A C 1
ATOM 677 O O . ALA A 1 90 ? -8.930 4.718 2.372 1.00 74.38 90 ALA A O 1
ATOM 678 N N . ALA A 1 91 ? -8.919 4.868 4.613 1.00 70.69 91 ALA A N 1
ATOM 679 C CA . ALA A 1 91 ? -7.670 5.619 4.721 1.00 70.69 91 ALA A CA 1
ATOM 680 C C . ALA A 1 91 ? -6.399 4.742 4.636 1.00 70.69 91 ALA A C 1
ATOM 682 O O . ALA A 1 91 ? -5.335 5.213 4.225 1.00 70.69 91 ALA A O 1
ATOM 683 N N . ALA A 1 92 ? -6.496 3.463 5.007 1.00 69.25 92 ALA A N 1
ATOM 684 C CA . ALA A 1 92 ? -5.381 2.516 5.073 1.00 69.25 92 ALA A CA 1
ATOM 685 C C . ALA A 1 92 ? -4.546 2.390 3.777 1.00 69.25 92 ALA A C 1
ATOM 687 O O . ALA A 1 92 ? -3.316 2.328 3.880 1.00 69.25 92 ALA A O 1
ATOM 688 N N . PRO A 1 93 ? -5.130 2.422 2.560 1.00 67.88 93 PRO A N 1
ATOM 689 C CA . PRO A 1 93 ? -4.356 2.380 1.322 1.00 67.88 93 PRO A CA 1
ATOM 690 C C . PRO A 1 93 ? -3.423 3.590 1.170 1.00 67.88 93 PRO A C 1
ATOM 692 O O . PRO A 1 93 ? -2.314 3.449 0.653 1.00 67.88 93 PRO A O 1
ATOM 695 N N . PHE A 1 94 ? -3.817 4.773 1.661 1.00 66.50 94 PHE A N 1
ATOM 696 C CA . PHE A 1 94 ? -3.035 6.008 1.516 1.00 66.50 94 PHE A CA 1
ATOM 697 C C . PHE A 1 94 ? -1.724 5.983 2.302 1.00 66.50 94 PHE A C 1
ATOM 699 O O . PHE A 1 94 ? -0.731 6.542 1.839 1.00 66.50 94 PHE A O 1
ATOM 706 N N . ALA A 1 95 ? -1.661 5.264 3.427 1.00 66.56 95 ALA A N 1
ATOM 707 C CA . ALA A 1 95 ? -0.422 5.104 4.190 1.00 66.56 95 ALA A CA 1
ATOM 708 C C . ALA A 1 95 ? 0.689 4.428 3.360 1.00 66.56 95 ALA A C 1
ATOM 710 O O . ALA A 1 95 ? 1.866 4.775 3.478 1.00 66.56 95 ALA A O 1
ATOM 711 N N . HIS A 1 96 ? 0.320 3.510 2.460 1.00 68.06 96 HIS A N 1
ATOM 712 C CA . HIS A 1 96 ? 1.278 2.855 1.572 1.00 68.06 96 HIS A CA 1
ATOM 713 C C . HIS A 1 96 ? 1.767 3.773 0.438 1.00 68.06 96 HIS A C 1
ATOM 715 O O . HIS A 1 96 ? 2.903 3.649 -0.015 1.00 68.06 96 HIS A O 1
ATOM 721 N N . TYR A 1 97 ? 0.964 4.747 0.011 1.00 69.81 97 TYR A N 1
ATOM 722 C CA . TYR A 1 97 ? 1.416 5.749 -0.958 1.00 69.81 97 TYR A CA 1
ATOM 723 C C . TYR A 1 97 ? 2.442 6.714 -0.357 1.00 69.81 97 TYR A C 1
ATOM 725 O O . TYR A 1 97 ? 3.373 7.118 -1.052 1.00 69.81 97 TYR A O 1
ATOM 733 N N . VAL A 1 98 ? 2.329 7.029 0.940 1.00 71.62 98 VAL A N 1
ATOM 734 C CA . VAL A 1 98 ? 3.253 7.948 1.624 1.00 71.62 98 VAL A CA 1
ATOM 735 C C . VAL A 1 98 ? 4.686 7.410 1.615 1.00 71.62 98 VAL A C 1
ATOM 737 O O . VAL A 1 98 ? 5.594 8.107 1.167 1.00 71.62 98 VAL A O 1
ATOM 740 N N . TRP A 1 99 ? 4.916 6.164 2.047 1.00 72.19 99 TRP A N 1
ATOM 741 C CA . TRP A 1 99 ? 6.286 5.620 2.069 1.00 72.19 99 TRP A CA 1
ATOM 742 C C . TRP A 1 99 ? 6.808 5.281 0.659 1.00 72.19 99 TRP A C 1
ATOM 744 O O . TRP A 1 99 ? 8.001 5.432 0.393 1.00 72.19 99 TRP A O 1
ATOM 754 N N . ALA A 1 100 ? 5.926 4.887 -0.268 1.00 74.88 100 ALA A N 1
ATOM 755 C CA . ALA A 1 100 ? 6.303 4.611 -1.651 1.00 74.88 100 ALA A CA 1
ATOM 756 C C . ALA A 1 100 ? 6.811 5.881 -2.353 1.00 74.88 100 ALA A C 1
ATOM 758 O O . ALA A 1 100 ? 7.851 5.839 -3.010 1.00 74.88 100 ALA A O 1
ATOM 759 N N . ALA A 1 101 ? 6.141 7.020 -2.145 1.00 74.38 101 ALA A N 1
ATOM 760 C CA . ALA A 1 101 ? 6.571 8.314 -2.671 1.00 74.38 101 ALA A CA 1
ATOM 761 C C . ALA A 1 101 ? 7.936 8.747 -2.111 1.00 74.38 101 ALA A C 1
ATOM 763 O O . ALA A 1 101 ? 8.773 9.282 -2.844 1.00 74.38 101 ALA A O 1
ATOM 764 N N . VAL A 1 102 ? 8.194 8.477 -0.826 1.00 77.56 102 VAL A N 1
ATOM 765 C CA . VAL A 1 102 ? 9.490 8.763 -0.192 1.00 77.56 102 VAL A CA 1
ATOM 766 C C . VAL A 1 102 ? 10.602 7.928 -0.830 1.00 77.56 102 VAL A C 1
ATOM 768 O O . VAL A 1 102 ? 11.647 8.470 -1.194 1.00 77.56 102 VAL A O 1
ATOM 771 N N . LEU A 1 103 ? 10.377 6.627 -1.027 1.00 76.00 103 LEU A N 1
ATOM 772 C CA . LEU A 1 103 ? 11.355 5.746 -1.671 1.00 76.00 103 LEU A CA 1
ATOM 773 C C . LEU A 1 103 ? 11.607 6.113 -3.135 1.00 76.00 103 LEU A C 1
ATOM 775 O O . LEU A 1 103 ? 12.751 6.095 -3.591 1.00 76.00 103 LEU A O 1
ATOM 779 N N . GLU A 1 104 ? 10.558 6.463 -3.876 1.00 80.56 104 GLU A N 1
ATOM 780 C CA . GLU A 1 104 ? 10.682 6.902 -5.264 1.00 80.56 104 GLU A CA 1
ATOM 781 C C . GLU A 1 104 ? 11.506 8.188 -5.372 1.00 80.56 104 GLU A C 1
ATOM 783 O O . GLU A 1 104 ? 12.458 8.251 -6.157 1.00 80.56 104 GLU A O 1
ATOM 788 N N . SER A 1 105 ? 11.210 9.169 -4.518 1.00 79.44 105 SER A N 1
ATOM 789 C CA . SER A 1 105 ? 11.968 10.421 -4.430 1.00 79.44 105 SER A CA 1
ATOM 790 C C . SER A 1 105 ? 13.442 10.157 -4.115 1.00 79.44 105 SER A C 1
ATOM 792 O O . SER A 1 105 ? 14.334 10.729 -4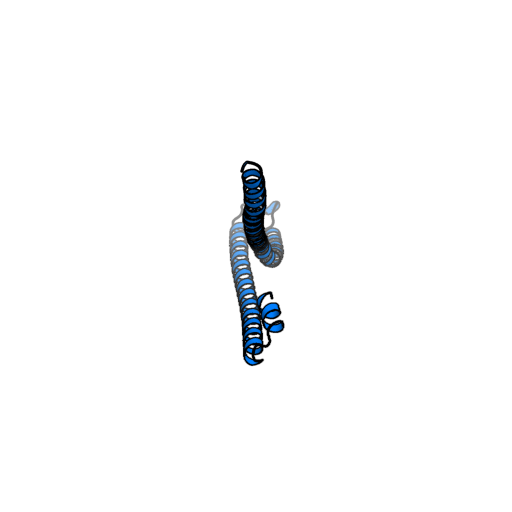.745 1.00 79.44 105 SER A O 1
ATOM 794 N N . HIS A 1 106 ? 13.717 9.229 -3.196 1.00 86.12 106 HIS A N 1
ATOM 795 C CA . HIS A 1 106 ? 15.077 8.855 -2.824 1.00 86.12 106 HIS A CA 1
ATOM 796 C C . HIS A 1 106 ? 15.842 8.187 -3.979 1.00 86.12 106 HIS A C 1
ATOM 798 O O . HIS A 1 106 ? 16.963 8.584 -4.306 1.00 86.12 106 HIS A O 1
ATOM 804 N N . HIS A 1 107 ? 15.229 7.220 -4.665 1.00 84.62 107 HIS A N 1
ATOM 805 C CA . HIS A 1 107 ? 15.834 6.575 -5.832 1.00 84.62 107 HIS A CA 1
ATOM 806 C C . HIS A 1 107 ? 16.064 7.537 -7.005 1.00 84.62 107 HIS A C 1
ATOM 808 O O . HIS A 1 107 ?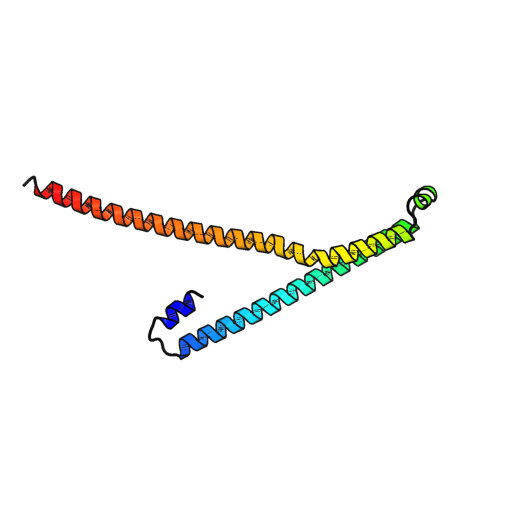 17.049 7.386 -7.738 1.00 84.62 107 HIS A O 1
ATOM 814 N N . ALA A 1 108 ? 15.165 8.500 -7.218 1.00 87.25 108 ALA A N 1
ATOM 815 C CA . ALA A 1 108 ? 15.336 9.536 -8.232 1.00 87.25 108 ALA A CA 1
ATOM 816 C C . ALA A 1 108 ? 16.526 10.448 -7.894 1.00 87.25 108 ALA A C 1
ATOM 818 O O . ALA A 1 108 ? 17.366 10.713 -8.757 1.00 87.25 108 ALA A O 1
ATOM 819 N N . PHE A 1 109 ? 16.644 10.849 -6.627 1.00 89.31 109 PHE A N 1
ATOM 820 C CA . PHE A 1 109 ? 17.750 11.665 -6.137 1.00 89.31 109 PHE A CA 1
ATOM 821 C C . PHE A 1 109 ? 19.109 10.975 -6.315 1.00 89.31 109 PHE A C 1
ATOM 823 O O . PHE A 1 109 ? 20.033 11.575 -6.864 1.00 89.31 109 PHE A O 1
ATOM 830 N N . ILE A 1 110 ? 19.223 9.696 -5.937 1.00 90.75 110 ILE A N 1
ATOM 831 C CA . ILE A 1 110 ? 20.465 8.923 -6.109 1.00 90.75 110 ILE A CA 1
ATOM 832 C C . ILE A 1 110 ? 20.877 8.867 -7.584 1.00 90.75 110 ILE A C 1
AT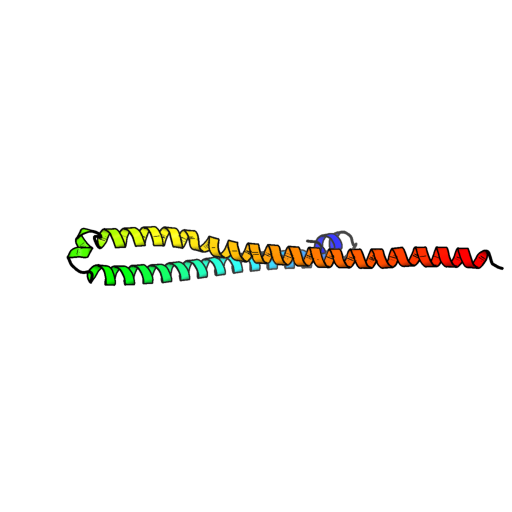OM 834 O O . ILE A 1 110 ? 22.038 9.103 -7.915 1.00 90.75 110 ILE A O 1
ATOM 838 N N . ARG A 1 111 ? 19.930 8.605 -8.494 1.00 89.31 111 ARG A N 1
ATOM 839 C CA . ARG A 1 111 ? 20.216 8.567 -9.937 1.00 89.31 111 ARG A CA 1
ATOM 840 C C . ARG A 1 111 ? 20.698 9.912 -10.478 1.00 89.31 111 ARG A C 1
ATOM 842 O O . ARG A 1 111 ? 21.628 9.933 -11.281 1.00 89.31 111 ARG A O 1
ATOM 849 N N . LEU A 1 112 ? 20.097 11.014 -10.033 1.00 85.69 112 LEU A N 1
ATOM 850 C CA . LEU A 1 112 ? 20.544 12.367 -10.374 1.00 85.69 112 LEU A CA 1
ATOM 851 C C . LEU A 1 112 ? 21.939 12.666 -9.817 1.00 85.69 112 LEU A C 1
ATOM 853 O O . LEU A 1 112 ? 22.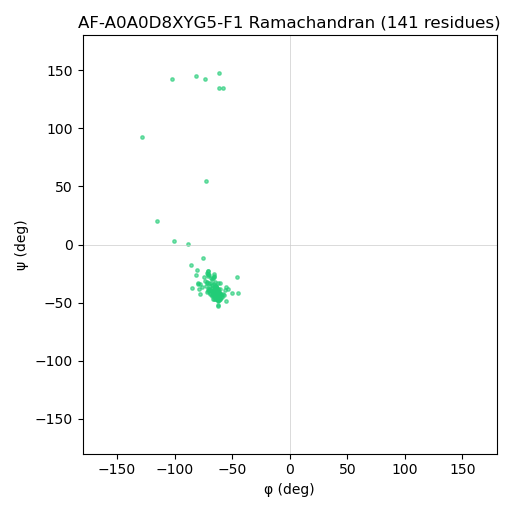749 13.283 -10.505 1.00 85.69 112 LEU A O 1
ATOM 857 N N . SER A 1 113 ? 22.246 12.194 -8.609 1.00 85.12 113 SER A N 1
ATOM 858 C CA . SER A 1 113 ? 23.574 12.356 -8.017 1.00 85.12 113 SER A CA 1
ATOM 859 C C . SER A 1 113 ? 24.651 11.616 -8.811 1.00 85.12 113 SER A C 1
ATOM 861 O O . SER A 1 113 ? 25.651 12.218 -9.179 1.00 85.12 113 SER A O 1
ATOM 863 N N . LEU A 1 114 ? 24.406 10.354 -9.172 1.00 84.44 114 LEU A N 1
ATOM 864 C CA . LEU A 1 114 ? 25.342 9.560 -9.974 1.00 84.44 114 LEU A CA 1
ATOM 865 C C . LEU A 1 114 ? 25.539 10.130 -11.388 1.00 84.44 114 LEU A C 1
ATOM 867 O O . LEU A 1 114 ? 26.652 10.137 -11.911 1.00 84.44 114 LEU A O 1
ATOM 871 N N . ALA A 1 115 ? 24.469 10.631 -12.015 1.00 82.12 115 ALA A N 1
ATOM 872 C CA . ALA A 1 115 ? 24.564 11.282 -13.322 1.00 82.12 115 ALA A CA 1
ATOM 873 C C . AL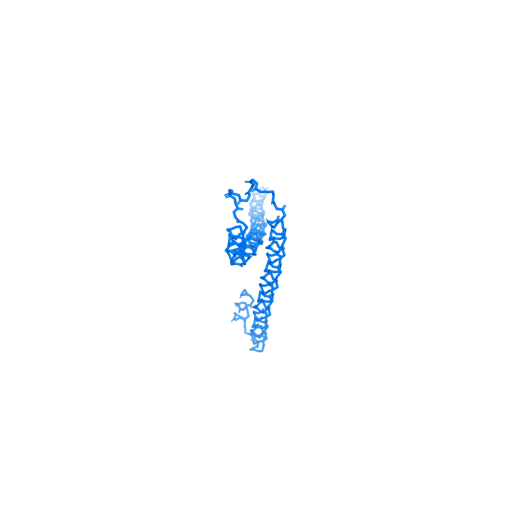A A 1 115 ? 25.413 12.563 -13.263 1.00 82.12 115 ALA A C 1
ATOM 875 O O . ALA A 1 115 ? 26.179 12.844 -14.185 1.00 82.12 115 ALA A O 1
ATOM 876 N N . ARG A 1 116 ? 25.303 13.312 -12.163 1.00 82.00 116 ARG A N 1
ATOM 877 C CA . ARG A 1 116 ? 26.100 14.511 -11.900 1.00 82.00 116 ARG A CA 1
ATOM 878 C C . ARG A 1 116 ? 27.582 14.177 -11.683 1.00 82.00 116 ARG A C 1
ATOM 880 O O . ARG A 1 116 ? 28.420 14.813 -12.314 1.00 82.00 116 ARG A O 1
ATOM 887 N N . ASP A 1 117 ? 27.916 13.138 -10.919 1.00 82.81 117 ASP A N 1
ATOM 888 C CA . ASP A 1 117 ? 29.314 12.700 -10.735 1.00 82.81 117 ASP A CA 1
ATOM 889 C C . ASP A 1 117 ? 29.954 12.205 -12.045 1.00 82.81 117 ASP A C 1
ATOM 891 O O . ASP A 1 117 ? 31.118 12.495 -12.345 1.00 82.81 117 ASP A O 1
ATOM 895 N N . SER A 1 118 ? 29.175 11.525 -12.893 1.00 79.88 118 SER A N 1
ATOM 896 C CA . SER A 1 118 ? 29.625 11.142 -14.236 1.00 79.88 118 SER A CA 1
ATOM 897 C C . SER A 1 118 ? 29.867 12.346 -15.156 1.00 79.88 118 SER A C 1
ATOM 899 O O . SER A 1 118 ? 30.660 12.232 -16.090 1.00 79.88 118 SER A O 1
ATOM 901 N N . ALA A 1 119 ? 29.186 13.475 -14.945 1.00 74.94 119 ALA A N 1
ATOM 902 C CA . ALA A 1 119 ? 29.398 14.690 -15.728 1.00 74.94 119 ALA A CA 1
ATOM 903 C C . ALA A 1 119 ? 30.661 15.437 -15.271 1.00 74.94 119 ALA A C 1
ATOM 905 O O . ALA A 1 119 ? 31.463 15.844 -16.114 1.00 74.94 119 ALA A O 1
ATOM 906 N N . TYR A 1 120 ? 30.893 15.540 -13.957 1.00 69.44 120 TYR A N 1
ATOM 907 C CA . TYR A 1 120 ? 32.109 16.152 -13.407 1.00 69.44 120 TYR A CA 1
ATOM 908 C C . TYR A 1 120 ? 33.384 15.422 -13.845 1.00 69.44 120 TYR A C 1
ATOM 910 O O . TYR A 1 120 ? 34.339 16.055 -14.285 1.00 69.44 120 TYR A O 1
ATOM 918 N N . THR A 1 121 ? 33.375 14.088 -13.838 1.00 68.25 121 THR A N 1
ATOM 919 C CA . THR A 1 121 ? 34.518 13.276 -14.300 1.00 68.25 121 THR A CA 1
ATOM 920 C C . THR A 1 121 ? 34.807 13.402 -15.801 1.00 68.25 121 THR A C 1
ATOM 922 O O . THR A 1 121 ? 35.947 13.202 -16.223 1.00 68.25 121 THR A O 1
ATOM 925 N N . LYS A 1 122 ? 33.813 13.750 -16.634 1.00 68.62 122 LYS A N 1
ATOM 926 C CA . LYS A 1 122 ? 34.048 14.047 -18.058 1.00 68.62 122 LYS A CA 1
ATOM 927 C C . LYS A 1 122 ? 34.603 15.453 -18.290 1.00 68.62 122 LYS A C 1
ATOM 929 O O . LYS A 1 122 ? 35.403 15.621 -19.207 1.00 68.62 122 LYS A O 1
ATOM 934 N N . LEU A 1 123 ? 34.213 16.431 -17.473 1.00 60.75 123 LEU A N 1
ATOM 935 C CA . LEU A 1 123 ? 34.746 17.795 -17.547 1.00 60.75 123 LEU A CA 1
ATOM 936 C C . LEU A 1 123 ? 36.216 17.856 -17.119 1.00 60.75 123 LEU A C 1
ATOM 938 O O . LEU A 1 123 ? 37.012 18.496 -17.799 1.00 60.75 123 LEU A O 1
ATOM 942 N N . ASP A 1 124 ? 36.592 17.117 -16.075 1.00 62.00 124 ASP A N 1
ATOM 943 C CA . ASP A 1 124 ? 37.982 17.010 -15.611 1.00 62.00 124 ASP A CA 1
ATOM 944 C C . ASP A 1 124 ? 38.913 16.429 -16.696 1.00 62.00 124 ASP A C 1
ATOM 946 O O . ASP A 1 124 ? 39.967 16.983 -17.010 1.00 62.00 124 ASP A O 1
ATOM 950 N N . LYS A 1 125 ? 38.461 15.380 -17.401 1.00 59.41 125 LYS A N 1
ATOM 951 C CA . LYS A 1 125 ? 39.195 14.818 -18.549 1.00 59.41 125 LYS A CA 1
ATOM 952 C C . LYS A 1 125 ? 39.275 15.750 -19.762 1.00 59.41 125 LYS A C 1
ATOM 954 O O . LYS A 1 125 ? 40.230 15.640 -20.525 1.00 59.41 125 LYS A O 1
ATOM 959 N N . SER A 1 126 ? 38.299 16.638 -19.959 1.00 56.16 126 SER A N 1
ATOM 960 C CA . SER A 1 126 ? 38.322 17.609 -21.063 1.00 56.16 126 SER A CA 1
ATOM 961 C C . SER A 1 126 ? 39.248 18.791 -20.756 1.00 56.16 126 SER A C 1
ATOM 963 O O . SER A 1 126 ? 39.990 19.215 -21.634 1.00 56.16 126 SER A O 1
ATOM 965 N N . GLY A 1 127 ? 39.276 19.270 -19.507 1.00 56.31 127 GLY A N 1
ATOM 966 C CA . GLY A 1 127 ? 40.194 20.330 -19.067 1.00 56.31 127 GLY A CA 1
ATOM 967 C C . GLY A 1 127 ? 41.664 19.891 -18.985 1.00 56.31 127 GLY A C 1
ATOM 968 O O . GLY A 1 127 ? 42.568 20.708 -19.172 1.00 56.31 127 GLY A O 1
ATOM 969 N N . GLY A 1 128 ? 41.920 18.595 -18.770 1.00 53.16 128 GLY A N 1
ATOM 970 C CA . GLY A 1 128 ? 43.266 18.012 -18.840 1.00 53.16 128 GLY A CA 1
ATOM 971 C C . GLY A 1 128 ? 43.850 17.911 -20.258 1.00 53.16 128 GLY A C 1
ATOM 972 O O . GLY A 1 128 ? 45.067 17.920 -20.422 1.00 53.16 128 GLY A O 1
ATOM 973 N N . ALA A 1 129 ? 43.013 17.845 -21.300 1.00 52.91 129 ALA A N 1
ATOM 974 C CA . ALA A 1 129 ? 43.483 17.788 -22.688 1.00 52.91 129 ALA A CA 1
ATOM 975 C C . ALA A 1 129 ? 43.963 19.162 -23.197 1.00 52.91 129 ALA A C 1
ATOM 977 O O . ALA A 1 129 ? 44.975 19.249 -23.896 1.00 52.91 129 ALA A O 1
ATOM 978 N N . ASP A 1 130 ? 43.291 20.240 -22.787 1.00 51.22 130 ASP A N 1
ATOM 979 C CA . ASP A 1 130 ? 43.644 21.602 -23.199 1.00 51.22 130 ASP A CA 1
ATOM 980 C C . ASP A 1 130 ? 44.939 22.095 -22.529 1.00 51.22 130 ASP A C 1
ATOM 982 O O . ASP A 1 130 ? 45.739 22.794 -23.150 1.00 51.22 130 ASP A O 1
ATOM 986 N N . THR A 1 131 ? 45.227 21.659 -21.298 1.00 53.72 131 THR A N 1
ATOM 987 C CA . THR A 1 131 ? 46.480 22.007 -20.600 1.00 53.72 131 THR A CA 1
ATOM 988 C C . THR A 1 131 ? 47.711 21.298 -21.174 1.00 53.72 131 THR A C 1
ATOM 990 O O . THR A 1 131 ? 48.776 21.915 -21.250 1.00 53.72 131 THR A O 1
ATOM 993 N N . SER A 1 132 ? 47.585 20.061 -21.676 1.00 49.84 132 SER A N 1
ATOM 994 C CA . SER A 1 132 ? 48.674 19.403 -22.420 1.00 49.84 132 SER A CA 1
ATOM 995 C C . SER A 1 132 ? 48.957 20.069 -23.771 1.00 49.84 132 SER A C 1
ATOM 997 O O . SER A 1 132 ? 50.118 20.157 -24.166 1.00 49.84 132 SER A O 1
ATOM 999 N N . CYS A 1 133 ? 47.936 20.586 -24.463 1.00 50.06 133 CYS A N 1
ATOM 1000 C CA . CYS A 1 133 ? 48.117 21.290 -25.737 1.00 50.06 133 CYS A CA 1
ATOM 1001 C C . CYS A 1 133 ? 48.802 22.658 -25.544 1.00 50.06 133 CYS A C 1
ATOM 1003 O O . CYS A 1 133 ? 49.692 23.025 -26.314 1.00 50.06 133 CYS A O 1
ATOM 1005 N N . VAL A 1 134 ? 48.465 23.376 -24.464 1.00 52.41 134 VAL A N 1
ATOM 1006 C CA . VAL A 1 134 ? 49.112 24.649 -24.102 1.00 52.41 134 VAL A CA 1
ATOM 1007 C C . VAL A 1 134 ? 50.560 24.436 -23.645 1.00 52.41 134 VAL A C 1
ATOM 1009 O O . VAL A 1 134 ? 51.442 25.148 -24.120 1.00 52.41 134 VAL A O 1
ATOM 1012 N N . GLN A 1 135 ? 50.861 23.416 -22.826 1.00 50.75 135 GLN A N 1
ATOM 1013 C CA . GLN A 1 135 ? 52.259 23.113 -22.477 1.00 50.75 135 GLN A CA 1
ATOM 1014 C C . GLN A 1 135 ? 53.092 22.674 -23.691 1.00 50.75 135 GLN A C 1
ATOM 1016 O O . GLN A 1 135 ? 54.251 23.067 -23.805 1.00 50.75 135 GLN A O 1
ATOM 1021 N N . MET A 1 136 ? 52.519 21.916 -24.631 1.00 48.94 136 MET A N 1
ATOM 1022 C CA . MET A 1 136 ? 53.230 21.486 -25.840 1.00 48.94 136 MET A CA 1
ATOM 1023 C C . MET A 1 136 ? 53.490 22.645 -26.825 1.00 48.94 136 MET A C 1
ATOM 1025 O O . MET A 1 136 ? 54.466 22.596 -27.576 1.00 48.94 136 MET A O 1
ATOM 1029 N N . MET A 1 137 ? 52.676 23.709 -26.802 1.00 50.16 137 MET A N 1
ATOM 1030 C CA . MET A 1 137 ? 52.937 24.945 -27.553 1.00 50.16 137 MET A CA 1
ATOM 1031 C C . MET A 1 137 ? 53.961 25.863 -26.871 1.00 50.16 137 MET A C 1
ATOM 1033 O O . MET A 1 137 ? 54.759 26.476 -27.576 1.00 50.16 137 MET A O 1
ATOM 1037 N N . THR A 1 138 ? 54.009 25.925 -25.536 1.00 50.88 138 THR A N 1
ATOM 1038 C CA . THR A 1 138 ? 55.018 26.729 -24.821 1.00 50.88 138 THR A CA 1
ATOM 1039 C C . THR A 1 138 ? 56.433 26.153 -24.963 1.00 50.88 138 THR A C 1
ATOM 1041 O O . THR A 1 138 ? 57.370 26.920 -25.147 1.00 50.88 138 THR A O 1
ATOM 1044 N N . VAL A 1 139 ? 56.606 24.823 -24.996 1.00 51.91 139 VAL A N 1
ATOM 1045 C CA . VAL A 1 139 ? 57.940 24.202 -25.185 1.00 51.91 139 VAL A CA 1
ATOM 1046 C C . VAL A 1 139 ? 58.492 24.375 -26.612 1.00 51.91 139 VAL A C 1
ATOM 1048 O O . VAL A 1 139 ? 59.702 24.363 -26.811 1.00 51.91 139 VAL A O 1
ATOM 1051 N N . ARG A 1 140 ? 57.644 24.596 -27.628 1.00 48.00 140 ARG A N 1
ATOM 1052 C CA . ARG A 1 140 ? 58.094 24.822 -29.019 1.00 48.00 140 ARG A CA 1
ATOM 1053 C C . ARG A 1 140 ? 58.679 26.227 -29.251 1.00 48.00 140 ARG A C 1
ATOM 1055 O O . ARG A 1 140 ? 59.265 26.456 -30.300 1.00 48.00 140 ARG A O 1
ATOM 1062 N N . HIS A 1 141 ? 58.517 27.157 -28.312 1.00 45.09 141 HIS A N 1
ATOM 1063 C CA . HIS A 1 141 ? 58.997 28.537 -28.457 1.00 45.09 141 HIS A CA 1
ATOM 1064 C C . HIS A 1 141 ? 60.318 28.816 -27.707 1.00 45.09 141 HIS A C 1
ATOM 1066 O O . HIS A 1 141 ? 60.796 29.949 -27.725 1.00 45.09 141 HIS A O 1
ATOM 1072 N N . GLU A 1 142 ? 60.903 27.793 -27.068 1.00 44.66 142 GLU A N 1
ATOM 1073 C CA . GLU A 1 142 ? 62.188 27.841 -26.344 1.00 44.66 142 GLU A CA 1
ATOM 1074 C C . GLU A 1 142 ? 63.292 26.962 -26.978 1.00 44.66 142 GLU A C 1
ATOM 1076 O O . GLU A 1 142 ? 64.278 26.633 -26.318 1.00 44.66 142 GLU A O 1
ATOM 1081 N N . ILE A 1 143 ? 63.163 26.594 -28.261 1.00 44.09 143 ILE A N 1
ATOM 1082 C CA . ILE A 1 143 ? 64.236 25.940 -29.039 1.00 44.09 143 ILE A CA 1
ATOM 1083 C C . ILE A 1 143 ? 64.498 26.725 -30.320 1.00 44.09 143 ILE A C 1
ATOM 1085 O O . ILE A 1 143 ? 63.508 27.017 -31.028 1.00 44.09 143 ILE A O 1
#

Radius of gyration: 31.75 Å; Cα contacts (8 Å, |Δi|>4): 33; chains: 1; bounding box: 89×41×73 Å

Mean predicted aligned error: 15.55 Å

Foldseek 3Di:
DVVLVVVVVDPDPPVVNVVVVVVVVVVVVVVVVVLVVVLVVQLVVLLVVLVVVLVVLLVVQVVDDPVVCVVPPSVNVSVVSVVVSVVVSVVRVVVVVVVVVVVVVVVVVVVVVVVVVVVVVVVVVVVVVVVVVVVVVVVVVVD

Secondary structure (DSSP, 8-state):
-HHHHHHHHS---HHHHHHHHHHHHHHHHHHHHHHHHHHHHHHHHHHHHHHHHHHHHHHHHHTS-HHHHHHS-HHHHHHHHHHHHHHHHHHHHHHHHHHHHHHHHHHHHHHHHHHHHHHHHHHHHHHHHHHHHHHHHHHTT--

Solvent-accessible surface area (backbone atoms only — not comparable to full-atom values): 7992 Å² total; per-residue (Å²): 113,72,70,57,56,57,52,71,74,42,100,60,64,68,67,60,54,49,52,53,50,54,51,50,50,53,52,51,52,53,52,52,52,52,52,50,51,50,51,51,51,52,49,51,52,48,46,50,52,41,52,51,50,49,53,52,50,51,59,49,48,72,70,55,56,77,75,58,43,76,82,52,44,52,70,58,54,50,52,51,48,51,54,49,39,53,52,45,48,70,45,53,66,55,61,58,51,55,56,49,52,53,52,50,53,49,55,51,49,52,53,54,50,54,55,49,54,58,49,52,59,51,50,55,59,54,57,54,53,56,52,54,54,52,53,58,53,58,60,63,74,77,113

Organism: Dictyocaulus viviparus (NCBI:txid29172)